Protein AF-A0A2K8X6W6-F1 (afdb_monomer_lite)

Structure (mmCIF, N/CA/C/O backbone):
data_AF-A0A2K8X6W6-F1
#
_entry.id   AF-A0A2K8X6W6-F1
#
loop_
_atom_site.group_PDB
_atom_site.id
_atom_site.type_symbol
_atom_site.label_atom_id
_atom_site.label_alt_id
_atom_site.label_comp_id
_atom_site.label_asym_id
_atom_site.label_entity_id
_atom_site.label_seq_id
_atom_site.pdbx_PDB_ins_code
_atom_site.Cartn_x
_atom_site.Cartn_y
_atom_site.Cartn_z
_atom_site.occupancy
_atom_site.B_iso_or_equiv
_atom_site.auth_seq_id
_atom_site.auth_comp_id
_atom_site.auth_asym_id
_atom_site.auth_atom_id
_atom_site.pdbx_PDB_model_num
ATOM 1 N N . MET A 1 1 ? 1.450 3.481 0.008 1.00 83.19 1 MET A N 1
ATOM 2 C CA . MET A 1 1 ? 2.706 3.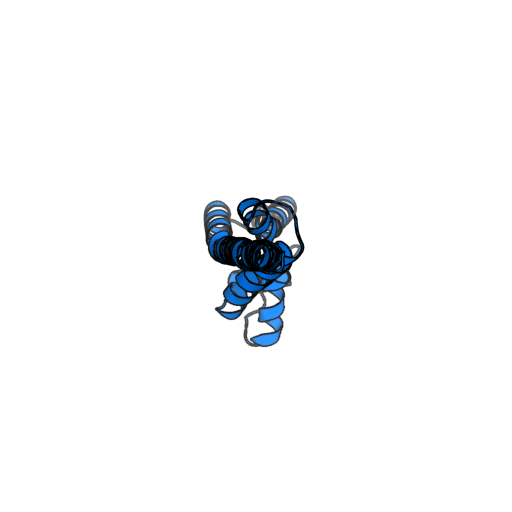712 -0.748 1.00 83.19 1 MET A CA 1
ATOM 3 C C . MET A 1 1 ? 3.966 3.439 0.069 1.00 83.19 1 MET A C 1
ATOM 5 O O . MET A 1 1 ? 4.694 2.535 -0.311 1.00 83.19 1 MET A O 1
ATOM 9 N N . LEU A 1 2 ? 4.196 4.097 1.217 1.00 88.06 2 LEU A N 1
ATOM 10 C CA . LEU A 1 2 ? 5.372 3.805 2.068 1.00 88.06 2 LEU A CA 1
ATOM 11 C C . LEU A 1 2 ? 5.511 2.323 2.450 1.00 88.06 2 LEU A C 1
ATOM 13 O O . LEU A 1 2 ? 6.615 1.800 2.462 1.00 88.06 2 LEU A O 1
ATOM 17 N N . SER A 1 3 ? 4.392 1.629 2.673 1.00 89.06 3 SER A N 1
ATOM 18 C CA . SER A 1 3 ? 4.358 0.189 2.953 1.00 89.06 3 SER A CA 1
ATOM 19 C C . SER A 1 3 ? 5.031 -0.693 1.891 1.00 89.06 3 SER A C 1
ATOM 21 O O . SER A 1 3 ? 5.438 -1.798 2.218 1.00 89.06 3 SER A O 1
ATOM 23 N N . ILE A 1 4 ? 5.127 -0.219 0.645 1.00 89.81 4 ILE A N 1
ATOM 24 C CA . ILE A 1 4 ? 5.739 -0.930 -0.489 1.00 89.81 4 ILE A CA 1
ATOM 25 C C . ILE A 1 4 ? 7.156 -0.425 -0.773 1.00 89.81 4 ILE A C 1
ATOM 27 O O . ILE A 1 4 ? 8.025 -1.196 -1.153 1.00 89.81 4 ILE A O 1
ATOM 31 N N . ILE A 1 5 ? 7.407 0.866 -0.549 1.00 90.25 5 ILE A N 1
ATOM 32 C CA . ILE A 1 5 ? 8.716 1.478 -0.798 1.00 90.25 5 ILE A CA 1
ATOM 33 C C . ILE A 1 5 ? 9.721 1.121 0.307 1.00 90.25 5 ILE A C 1
ATOM 35 O O . ILE A 1 5 ? 10.877 0.833 0.022 1.00 90.25 5 ILE A O 1
ATOM 39 N N . LEU A 1 6 ? 9.296 1.122 1.575 1.00 89.31 6 LEU A N 1
ATOM 40 C CA . LEU A 1 6 ? 10.195 0.906 2.712 1.00 89.31 6 LEU A CA 1
ATOM 41 C C . LEU A 1 6 ? 10.916 -0.461 2.671 1.00 89.31 6 LEU A C 1
ATOM 43 O O . LEU A 1 6 ? 12.123 -0.481 2.907 1.00 89.31 6 LEU A O 1
ATOM 47 N N . PRO A 1 7 ? 10.249 -1.584 2.329 1.00 89.12 7 PRO A N 1
ATOM 48 C CA . PRO A 1 7 ? 10.908 -2.881 2.177 1.00 89.12 7 PRO A CA 1
ATOM 49 C C . PRO A 1 7 ? 12.061 -2.902 1.174 1.00 89.12 7 PRO A C 1
ATOM 51 O O . PRO A 1 7 ? 12.984 -3.684 1.373 1.00 89.12 7 PRO A O 1
ATOM 54 N N . VAL A 1 8 ? 12.053 -2.041 0.149 1.00 89.19 8 VAL A N 1
ATOM 55 C CA . VAL A 1 8 ? 13.137 -1.974 -0.846 1.00 89.19 8 VAL A CA 1
ATOM 56 C C . VAL A 1 8 ? 14.472 -1.641 -0.186 1.00 89.19 8 VAL A C 1
ATOM 58 O O . VAL A 1 8 ? 15.490 -2.255 -0.490 1.00 89.19 8 VAL A O 1
ATOM 61 N N . PHE A 1 9 ? 14.454 -0.730 0.786 1.00 87.81 9 PHE A N 1
ATOM 62 C CA . PHE A 1 9 ? 15.645 -0.332 1.536 1.00 87.81 9 PHE A CA 1
ATOM 63 C C . PHE A 1 9 ? 16.057 -1.345 2.609 1.00 87.81 9 PHE A C 1
ATOM 65 O O . PHE A 1 9 ? 17.200 -1.326 3.052 1.00 87.81 9 PHE A O 1
ATOM 72 N N . ILE A 1 10 ? 15.131 -2.204 3.047 1.00 88.25 10 ILE A N 1
ATOM 73 C CA . ILE A 1 10 ? 15.395 -3.234 4.063 1.00 88.25 10 ILE A CA 1
ATOM 74 C C . ILE A 1 10 ? 16.003 -4.478 3.417 1.00 88.25 10 ILE A C 1
ATOM 76 O O . ILE A 1 10 ? 16.928 -5.060 3.975 1.00 88.25 10 ILE A O 1
ATOM 80 N N . LEU A 1 11 ? 15.465 -4.892 2.268 1.00 85.81 11 LEU A N 1
ATOM 81 C CA . LEU A 1 11 ? 15.905 -6.095 1.567 1.00 85.81 11 LEU A CA 1
ATOM 82 C C . LEU A 1 11 ? 17.231 -5.859 0.837 1.00 85.81 11 LEU A C 1
ATOM 84 O O . LEU A 1 11 ? 18.106 -6.711 0.901 1.00 85.81 11 LEU A O 1
ATOM 88 N N . GLY A 1 12 ? 17.433 -4.679 0.238 1.00 73.56 12 GLY A N 1
ATOM 89 C CA . GLY A 1 12 ? 18.727 -4.234 -0.305 1.00 73.56 12 GLY A CA 1
ATOM 90 C C . GLY A 1 12 ? 19.270 -5.034 -1.501 1.00 73.56 12 GLY A C 1
ATOM 91 O O . GLY A 1 12 ? 20.164 -4.552 -2.190 1.00 73.56 12 GLY A O 1
ATOM 92 N N . ASP A 1 13 ? 18.717 -6.212 -1.775 1.00 81.00 13 ASP A N 1
ATOM 93 C CA . ASP A 1 13 ? 19.091 -7.159 -2.827 1.00 81.00 13 ASP A CA 1
ATOM 94 C C . ASP A 1 13 ? 18.090 -7.189 -3.996 1.00 81.00 13 ASP A C 1
ATOM 96 O O . ASP A 1 13 ? 18.266 -7.936 -4.962 1.00 81.00 13 ASP A O 1
ATOM 100 N N . LEU A 1 14 ? 17.045 -6.358 -3.940 1.00 83.75 14 LEU A N 1
ATOM 101 C CA . LEU A 1 14 ? 16.068 -6.245 -5.015 1.00 83.75 14 LEU A CA 1
ATOM 102 C C . LEU A 1 14 ? 16.706 -5.629 -6.259 1.00 83.75 14 LEU A C 1
ATOM 104 O O . LEU A 1 14 ? 17.318 -4.560 -6.207 1.00 83.75 14 LEU A O 1
ATOM 108 N N . LYS A 1 15 ? 16.492 -6.281 -7.404 1.00 84.75 15 LYS A N 1
ATOM 109 C CA . LYS A 1 15 ? 16.870 -5.746 -8.710 1.00 84.75 15 LYS A CA 1
ATOM 110 C C . LYS A 1 15 ? 16.136 -4.414 -8.944 1.00 84.75 15 LYS A C 1
ATOM 112 O O . LYS A 1 15 ? 14.904 -4.420 -8.942 1.00 84.75 15 LYS A O 1
ATOM 117 N N . PRO A 1 16 ? 16.851 -3.301 -9.192 1.00 83.31 16 PRO A N 1
ATOM 118 C CA . PRO A 1 16 ? 16.220 -2.055 -9.600 1.00 83.31 16 PRO A CA 1
ATOM 119 C C . PRO A 1 16 ? 15.489 -2.250 -10.927 1.00 83.31 16 PRO A C 1
ATOM 121 O O . PRO A 1 16 ? 16.047 -2.813 -11.875 1.00 83.31 16 PRO A O 1
ATOM 124 N N . TYR A 1 17 ? 14.242 -1.797 -10.984 1.00 83.25 17 TYR A N 1
ATOM 125 C CA . TYR A 1 17 ? 13.460 -1.798 -12.211 1.00 83.25 17 TYR A CA 1
ATOM 126 C C . TYR A 1 17 ? 13.460 -0.422 -12.853 1.00 83.25 17 TYR A C 1
ATOM 128 O O . TYR A 1 17 ? 13.155 0.581 -12.209 1.00 83.25 17 TYR A O 1
ATOM 136 N N . GLU A 1 18 ? 13.758 -0.405 -14.147 1.00 81.31 18 GLU A N 1
ATOM 137 C CA . GLU A 1 18 ? 13.592 0.776 -14.978 1.00 81.31 18 GLU A CA 1
ATOM 138 C C . GLU A 1 18 ? 12.099 1.022 -15.205 1.00 81.31 18 GLU A C 1
ATOM 140 O O . GLU A 1 18 ? 11.342 0.118 -15.570 1.00 81.31 18 GLU A O 1
ATOM 145 N N . SER A 1 19 ? 11.667 2.256 -14.976 1.00 84.62 19 SER A N 1
ATOM 146 C CA . SER A 1 19 ? 10.315 2.707 -15.293 1.00 84.62 19 SER A CA 1
ATOM 147 C C . SER A 1 19 ? 10.353 4.175 -15.707 1.00 84.62 19 SER A C 1
ATOM 149 O O . SER A 1 19 ? 11.177 4.910 -15.156 1.00 84.62 19 SER A O 1
ATOM 151 N N . PRO A 1 20 ? 9.442 4.642 -16.570 1.00 83.81 20 PRO A N 1
ATOM 152 C CA . PRO A 1 20 ? 9.512 5.997 -17.102 1.00 83.81 20 PRO A CA 1
ATOM 153 C C . PRO A 1 20 ? 9.398 7.101 -16.042 1.00 83.81 20 PRO A C 1
ATOM 155 O O . PRO A 1 20 ? 10.043 8.138 -16.178 1.00 83.81 20 PRO A O 1
ATOM 158 N N . LEU A 1 21 ? 8.586 6.894 -14.994 1.00 88.62 21 LEU A N 1
ATOM 159 C CA . LEU A 1 21 ? 8.302 7.927 -13.989 1.00 88.62 21 LEU A CA 1
ATOM 160 C C . LEU A 1 21 ? 8.638 7.498 -12.561 1.00 88.62 21 LEU A C 1
ATOM 162 O O . LEU A 1 21 ? 9.222 8.294 -11.820 1.00 88.62 21 LEU A O 1
ATOM 166 N N . PHE A 1 22 ? 8.295 6.272 -12.148 1.00 91.69 22 PHE A N 1
ATOM 167 C CA . PHE A 1 22 ? 8.400 5.873 -10.743 1.00 91.69 22 PHE A CA 1
ATOM 168 C C . PHE A 1 22 ? 9.235 4.595 -10.493 1.00 91.69 22 PHE A C 1
ATOM 170 O O . PHE A 1 22 ? 8.707 3.620 -9.942 1.00 91.69 22 PHE A O 1
ATOM 177 N N . PRO A 1 23 ? 10.566 4.595 -10.760 1.00 88.88 23 PRO A N 1
ATOM 178 C CA . PRO A 1 23 ? 11.398 3.378 -10.696 1.00 88.88 23 PRO A CA 1
ATOM 179 C C . PRO A 1 23 ? 11.374 2.690 -9.333 1.00 88.88 23 PRO A C 1
ATOM 181 O O . PRO A 1 23 ? 11.335 1.464 -9.214 1.00 88.88 23 PRO A O 1
ATOM 184 N N . LEU A 1 24 ? 11.335 3.495 -8.270 1.00 89.88 24 LEU A N 1
ATOM 185 C CA . LEU A 1 24 ? 11.284 3.008 -6.895 1.00 89.88 24 LEU A CA 1
ATOM 186 C C . LEU A 1 24 ? 9.945 2.333 -6.564 1.00 89.88 24 LEU A C 1
ATOM 188 O O . LEU A 1 24 ? 9.915 1.350 -5.825 1.00 89.88 24 LEU A O 1
ATOM 192 N N . ILE A 1 25 ? 8.839 2.847 -7.112 1.00 89.25 25 ILE A N 1
ATOM 193 C CA . ILE A 1 25 ? 7.509 2.255 -6.926 1.00 89.25 25 ILE A CA 1
ATOM 194 C C . ILE A 1 25 ? 7.450 0.920 -7.660 1.00 89.25 25 ILE A C 1
ATOM 196 O O . ILE A 1 25 ? 7.042 -0.072 -7.057 1.00 89.25 25 ILE A O 1
ATOM 200 N N . ARG A 1 26 ? 7.927 0.877 -8.909 1.00 88.38 26 ARG A N 1
ATOM 201 C CA . ARG A 1 26 ? 8.001 -0.355 -9.697 1.00 88.38 26 ARG A CA 1
ATOM 202 C C . ARG A 1 26 ? 8.858 -1.414 -9.014 1.00 88.38 26 ARG A C 1
ATOM 204 O O . ARG A 1 26 ? 8.399 -2.531 -8.813 1.00 88.38 26 ARG A O 1
ATOM 211 N N . THR A 1 27 ? 10.043 -1.034 -8.540 1.00 90.25 27 THR A N 1
ATOM 212 C CA . THR A 1 27 ? 10.931 -1.929 -7.782 1.00 90.25 27 THR A CA 1
ATOM 213 C C . THR A 1 27 ? 10.246 -2.482 -6.527 1.00 90.25 27 THR A C 1
ATOM 215 O O . THR A 1 27 ? 10.354 -3.670 -6.239 1.00 90.25 27 THR A O 1
ATOM 218 N N . GLY A 1 28 ? 9.496 -1.654 -5.794 1.00 88.88 28 GLY A N 1
ATOM 219 C CA . GLY A 1 28 ? 8.756 -2.109 -4.614 1.00 88.88 28 GLY A CA 1
ATOM 220 C C . GLY A 1 28 ? 7.570 -3.023 -4.936 1.00 88.88 28 GLY A C 1
ATOM 221 O O . GLY A 1 28 ? 7.303 -3.955 -4.182 1.00 88.88 28 GLY A O 1
ATOM 222 N N . ILE A 1 29 ? 6.858 -2.773 -6.038 1.00 88.50 29 ILE A N 1
ATOM 223 C CA . ILE A 1 29 ? 5.723 -3.594 -6.486 1.00 88.50 29 ILE A CA 1
ATOM 224 C C . ILE A 1 29 ? 6.206 -4.946 -7.022 1.00 88.50 29 ILE A C 1
ATOM 226 O O . ILE A 1 29 ? 5.640 -5.982 -6.683 1.00 88.50 29 ILE A O 1
ATOM 230 N N . GLU A 1 30 ? 7.255 -4.961 -7.836 1.00 87.56 30 GLU A N 1
ATOM 231 C CA . GLU A 1 30 ? 7.808 -6.207 -8.372 1.00 87.56 30 GLU A CA 1
ATOM 232 C C . GLU A 1 30 ? 8.569 -6.998 -7.293 1.00 87.56 30 GLU A C 1
ATOM 234 O O . GLU A 1 30 ? 8.573 -8.227 -7.300 1.00 87.56 30 GLU A O 1
ATOM 239 N N . GLY A 1 31 ? 9.143 -6.301 -6.308 1.00 89.06 31 GLY A N 1
ATOM 240 C CA . GLY A 1 31 ? 9.810 -6.871 -5.137 1.00 89.06 31 GLY A CA 1
ATOM 241 C C . GLY A 1 31 ? 8.904 -7.088 -3.922 1.00 89.06 31 GLY A C 1
ATOM 242 O O . GLY A 1 31 ? 9.390 -7.040 -2.786 1.00 89.06 31 GLY A O 1
ATOM 243 N N . ILE A 1 32 ? 7.595 -7.294 -4.119 1.00 90.19 32 ILE A N 1
ATOM 244 C CA . ILE A 1 32 ? 6.670 -7.528 -3.003 1.00 90.19 32 ILE A CA 1
ATOM 245 C C . ILE A 1 32 ? 7.130 -8.724 -2.172 1.00 90.19 32 ILE A C 1
ATOM 247 O O . ILE A 1 32 ? 7.312 -9.843 -2.644 1.00 90.19 32 ILE A O 1
ATOM 251 N N . SER A 1 33 ? 7.255 -8.462 -0.879 1.00 91.94 33 SER A N 1
ATOM 252 C CA . SER A 1 33 ? 7.744 -9.399 0.123 1.00 91.94 33 SER A CA 1
ATOM 253 C C . SER A 1 33 ? 6.791 -9.479 1.310 1.00 91.94 33 SER A C 1
ATOM 255 O O . SER A 1 33 ? 5.859 -8.678 1.453 1.00 91.94 33 SER A O 1
ATOM 257 N N . LEU A 1 34 ? 7.060 -10.404 2.233 1.00 92.38 34 LEU A N 1
ATOM 258 C CA . LEU A 1 34 ? 6.301 -10.503 3.479 1.00 92.38 34 LEU A CA 1
ATOM 259 C C . LEU A 1 34 ? 6.344 -9.199 4.299 1.00 92.38 34 LEU A C 1
ATOM 261 O O . LEU A 1 34 ? 5.349 -8.842 4.934 1.00 92.38 34 LEU A O 1
ATOM 265 N N . TYR A 1 35 ? 7.449 -8.446 4.241 1.00 92.56 35 TYR A N 1
ATOM 266 C CA . TYR A 1 35 ? 7.548 -7.118 4.855 1.00 92.56 35 TYR A CA 1
ATOM 267 C C . TYR A 1 35 ? 6.545 -6.135 4.250 1.00 92.56 35 TYR A C 1
ATOM 269 O O . TYR A 1 35 ? 5.870 -5.420 4.987 1.00 92.56 35 TYR A O 1
ATOM 277 N N . SER A 1 36 ? 6.386 -6.151 2.925 1.00 93.12 36 SER A N 1
ATOM 278 C CA . SER A 1 36 ? 5.438 -5.287 2.209 1.00 93.12 36 SER A CA 1
ATOM 279 C C . SER A 1 36 ? 3.999 -5.549 2.652 1.00 93.12 36 SER A C 1
ATOM 281 O O . SER A 1 36 ? 3.256 -4.625 2.995 1.00 93.12 36 SER A O 1
ATOM 283 N N . ILE A 1 37 ? 3.626 -6.829 2.725 1.00 95.06 37 ILE A N 1
ATOM 284 C CA . ILE A 1 37 ? 2.308 -7.277 3.194 1.00 95.06 37 ILE A CA 1
ATOM 285 C C . ILE A 1 37 ? 2.094 -6.867 4.659 1.00 95.06 37 ILE A C 1
ATOM 287 O O . ILE A 1 37 ? 1.051 -6.305 5.004 1.00 95.06 37 ILE A O 1
ATOM 291 N N . SER A 1 38 ? 3.098 -7.085 5.512 1.00 95.62 38 SER A N 1
ATOM 292 C CA . SER A 1 38 ? 3.034 -6.746 6.939 1.00 95.62 38 SER A CA 1
ATOM 293 C C . SER A 1 38 ? 2.894 -5.240 7.159 1.00 95.62 38 SER A C 1
ATOM 295 O O . SER A 1 38 ? 2.085 -4.801 7.977 1.00 95.62 38 SER A O 1
ATOM 297 N N . PHE A 1 39 ? 3.619 -4.423 6.394 1.00 95.69 39 PHE A N 1
ATOM 298 C CA . PHE A 1 39 ? 3.504 -2.970 6.468 1.00 95.69 39 PHE A CA 1
ATOM 299 C C . PHE A 1 39 ? 2.213 -2.432 5.859 1.00 95.69 39 PHE A C 1
ATOM 301 O O . PHE A 1 39 ? 1.750 -1.385 6.308 1.00 95.69 39 PHE A O 1
ATOM 308 N N . LEU A 1 40 ? 1.618 -3.095 4.863 1.00 95.62 40 LEU A N 1
ATOM 309 C CA . LEU A 1 40 ? 0.290 -2.736 4.347 1.00 95.62 40 LEU A CA 1
ATOM 310 C C . LEU A 1 40 ? -0.799 -2.991 5.392 1.00 95.62 40 LEU A C 1
ATOM 3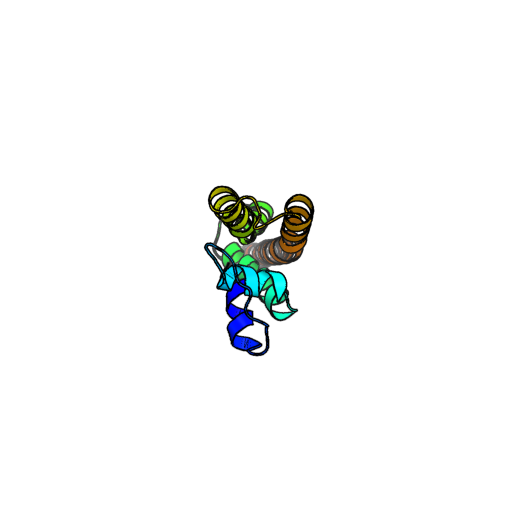12 O O . LEU A 1 40 ? -1.675 -2.144 5.604 1.00 95.62 40 LEU A O 1
ATOM 316 N N . PHE A 1 41 ? -0.715 -4.139 6.064 1.00 97.56 41 PHE A N 1
ATOM 317 C CA . PHE A 1 41 ? -1.572 -4.463 7.196 1.00 97.56 41 PHE A CA 1
ATOM 318 C C . PHE A 1 41 ? -1.403 -3.427 8.314 1.00 97.56 41 PHE A C 1
ATOM 320 O O . PHE A 1 41 ? -2.380 -2.801 8.732 1.00 97.56 41 PHE A O 1
ATOM 327 N N . LEU A 1 42 ? -0.165 -3.198 8.766 1.00 96.88 42 LEU A N 1
ATOM 328 C CA . LEU A 1 42 ? 0.119 -2.340 9.915 1.00 96.88 42 LEU A CA 1
ATOM 329 C C . LEU A 1 42 ? -0.225 -0.873 9.638 1.00 96.88 42 LEU A C 1
ATOM 331 O O . LEU A 1 42 ? -0.811 -0.212 10.494 1.00 96.88 42 LEU A O 1
ATOM 335 N N . SER A 1 43 ? 0.075 -0.365 8.441 1.00 95.94 43 SER A N 1
ATOM 336 C CA . SER A 1 43 ? -0.259 1.014 8.078 1.00 95.94 43 SER A CA 1
ATOM 337 C C . SER A 1 43 ? -1.770 1.237 8.092 1.00 95.94 43 SER A C 1
ATOM 339 O O . SER A 1 43 ? -2.247 2.179 8.722 1.00 95.94 43 SER A O 1
ATOM 341 N N . SER A 1 44 ? -2.541 0.332 7.488 1.00 96.19 44 SER A N 1
ATOM 342 C CA . SER A 1 44 ? -4.003 0.433 7.442 1.00 96.19 44 SER A CA 1
ATOM 343 C C . SER A 1 44 ? -4.632 0.238 8.822 1.00 96.19 44 SER A C 1
ATOM 345 O O . SER A 1 44 ? -5.603 0.918 9.162 1.00 96.19 44 SER A O 1
ATOM 347 N N . PHE A 1 45 ? -4.047 -0.631 9.650 1.00 96.88 45 PHE A N 1
ATOM 348 C CA . PHE A 1 45 ? -4.419 -0.805 11.052 1.00 96.88 45 PHE A CA 1
ATOM 349 C C . PHE A 1 45 ? -4.247 0.497 11.848 1.00 96.88 45 PHE 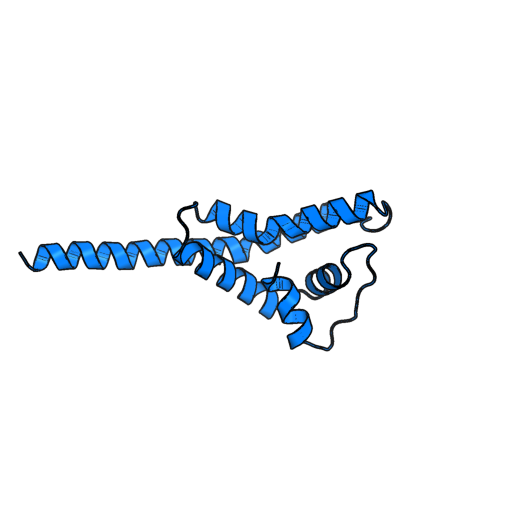A C 1
ATOM 351 O O . PHE A 1 45 ? -5.213 0.979 12.453 1.00 96.88 45 PHE A O 1
ATOM 358 N N . ILE A 1 46 ? -3.054 1.103 11.799 1.00 95.75 46 ILE A N 1
ATOM 359 C CA . ILE A 1 46 ? -2.727 2.351 12.505 1.00 95.75 46 ILE A CA 1
ATOM 360 C C . ILE A 1 46 ? -3.600 3.497 11.988 1.00 95.75 46 ILE A C 1
ATOM 362 O O . ILE A 1 46 ? -4.246 4.187 12.774 1.00 95.75 46 ILE A O 1
ATOM 366 N N . VAL A 1 47 ? -3.705 3.677 10.670 1.00 95.62 47 VAL A N 1
ATOM 367 C CA . VAL A 1 47 ? -4.554 4.727 10.087 1.00 95.62 47 VAL A CA 1
ATOM 368 C C . VAL A 1 47 ? -6.003 4.546 10.532 1.00 95.62 47 VAL A C 1
ATOM 370 O O . VAL A 1 47 ? -6.664 5.516 10.916 1.00 95.62 47 VAL A O 1
ATOM 373 N N . LYS A 1 48 ? -6.521 3.313 10.558 1.00 95.69 48 LYS A N 1
ATOM 374 C CA . LYS A 1 48 ? -7.882 3.060 11.036 1.00 95.69 48 LYS A CA 1
ATOM 375 C C . LYS A 1 48 ? -8.044 3.296 12.545 1.00 95.69 48 LYS A C 1
ATOM 377 O O . LYS A 1 48 ? -9.141 3.679 12.975 1.00 95.69 48 LYS A O 1
ATOM 382 N N . LEU A 1 49 ? -6.976 3.182 13.342 1.00 93.88 49 LEU A N 1
ATOM 383 C CA . LEU A 1 49 ? -7.000 3.504 14.776 1.00 93.88 49 LEU A CA 1
ATOM 384 C C . LEU A 1 49 ? -7.237 4.996 15.041 1.00 93.88 49 LEU A C 1
ATOM 386 O O . LEU A 1 49 ? -7.858 5.335 16.045 1.00 93.88 49 LEU A O 1
ATOM 390 N N . PHE A 1 50 ? -6.881 5.886 14.121 1.00 93.81 50 PHE A N 1
ATOM 391 C CA . PHE A 1 50 ? -7.063 7.333 14.316 1.00 93.81 50 PHE A CA 1
ATOM 392 C C . PHE A 1 50 ? -8.102 7.958 13.382 1.00 93.81 50 PHE A C 1
ATOM 394 O O . PHE A 1 50 ? -8.457 9.122 13.533 1.00 93.81 50 PHE A O 1
ATOM 401 N N . SER A 1 51 ? -8.660 7.179 12.453 1.00 93.12 51 SER A N 1
ATOM 402 C CA . SER A 1 51 ? -9.579 7.693 11.439 1.00 93.12 51 SER A CA 1
ATOM 403 C C . SER A 1 51 ? -11.030 7.217 11.607 1.00 93.12 51 SER A C 1
ATOM 405 O O . SER A 1 51 ? -11.345 6.124 12.104 1.00 93.12 51 SER A O 1
ATOM 407 N N . LYS A 1 52 ? -11.945 8.089 11.173 1.00 92.31 52 LYS A N 1
ATOM 408 C CA . LYS A 1 52 ? -13.400 7.874 11.147 1.00 92.31 52 LYS A CA 1
ATOM 409 C C . LYS A 1 52 ? -13.913 7.030 9.958 1.00 92.31 52 LYS A C 1
ATOM 411 O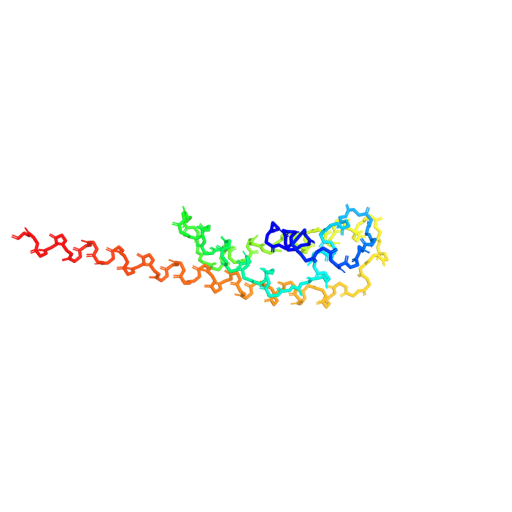 O . LYS A 1 52 ? -14.839 6.256 10.198 1.00 92.31 52 LYS A O 1
ATOM 416 N N . PRO A 1 53 ? -13.357 7.105 8.724 1.00 94.31 53 PRO A N 1
ATOM 417 C CA . PRO A 1 53 ? -13.874 6.374 7.558 1.00 94.31 53 PRO A CA 1
ATOM 418 C C . PRO A 1 53 ? -13.998 4.864 7.781 1.00 94.31 53 PRO A C 1
ATOM 420 O O . PRO A 1 53 ? -13.281 4.299 8.602 1.00 94.31 53 PRO A O 1
ATOM 423 N N . SER A 1 54 ? -14.893 4.190 7.055 1.00 94.88 54 SER A N 1
ATOM 424 C CA . SER A 1 54 ? -15.067 2.735 7.171 1.00 94.88 54 SER A CA 1
ATOM 425 C C . SER A 1 54 ? -13.781 1.975 6.829 1.00 94.88 54 SER A C 1
ATOM 427 O O . SER A 1 54 ? -12.970 2.433 6.024 1.00 94.88 54 SER A O 1
ATOM 429 N N . PHE A 1 55 ? -13.595 0.797 7.429 1.00 94.38 55 PHE A N 1
ATOM 430 C CA . PHE A 1 55 ? -12.393 -0.013 7.212 1.00 94.38 55 PHE A CA 1
ATOM 431 C C . PHE A 1 55 ? -12.142 -0.347 5.731 1.00 94.38 55 PHE A C 1
ATOM 433 O O . PHE A 1 55 ? -11.004 -0.259 5.283 1.00 94.38 55 PHE A O 1
ATOM 440 N N . TRP A 1 56 ? -13.197 -0.620 4.951 1.00 94.81 56 TRP A N 1
ATOM 441 C CA . TRP A 1 56 ? -13.100 -0.834 3.502 1.00 94.81 56 TRP A CA 1
ATOM 442 C C . TRP A 1 56 ? -12.513 0.372 2.764 1.00 94.81 56 TRP A C 1
ATOM 444 O O . TRP A 1 56 ? -11.649 0.204 1.911 1.00 94.81 56 TRP A O 1
ATOM 454 N N . LYS A 1 57 ? -12.943 1.595 3.116 1.00 95.00 57 LYS A N 1
ATOM 455 C CA . LYS A 1 57 ? -12.422 2.824 2.500 1.00 95.00 57 LYS A CA 1
ATOM 456 C C . LYS A 1 57 ? -10.938 2.998 2.801 1.00 95.00 57 LYS A C 1
ATOM 458 O O . LYS A 1 57 ? -10.186 3.311 1.891 1.00 95.00 57 LYS A O 1
ATOM 463 N N . ILE A 1 58 ? -10.516 2.750 4.045 1.00 94.94 58 ILE A N 1
ATOM 464 C CA . ILE A 1 58 ? -9.094 2.805 4.413 1.00 94.94 58 ILE A CA 1
ATOM 465 C C . ILE A 1 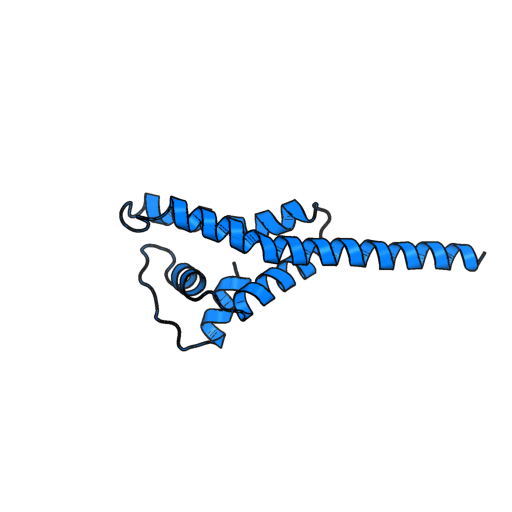58 ? -8.290 1.782 3.606 1.00 94.94 58 ILE A C 1
ATOM 467 O O . ILE A 1 58 ? -7.295 2.156 2.999 1.00 94.94 58 ILE A O 1
ATOM 471 N N . GLY A 1 59 ? -8.754 0.531 3.529 1.00 92.56 59 GLY A N 1
ATOM 472 C CA . GLY A 1 59 ? -8.087 -0.510 2.746 1.00 92.56 59 GLY A CA 1
ATOM 473 C C . GLY A 1 59 ? -7.928 -0.146 1.266 1.00 92.56 59 GLY A C 1
ATOM 474 O O . GLY A 1 59 ? -6.828 -0.247 0.732 1.00 92.56 59 GLY A O 1
ATOM 475 N N . LEU A 1 60 ? -8.993 0.352 0.628 1.00 93.75 60 LEU A N 1
ATOM 476 C CA . LEU A 1 60 ? -8.955 0.798 -0.771 1.00 93.75 60 LEU A CA 1
ATOM 477 C C . LEU A 1 60 ? -8.012 1.994 -0.973 1.00 93.75 60 LEU A C 1
ATOM 479 O O . LEU A 1 60 ? -7.209 2.007 -1.903 1.00 93.75 60 LEU A O 1
ATOM 483 N N . MET A 1 61 ? -8.061 2.989 -0.083 1.00 94.06 61 MET A N 1
ATOM 484 C CA . MET A 1 61 ? -7.188 4.166 -0.164 1.00 94.06 61 MET A CA 1
ATOM 485 C C . MET A 1 61 ? -5.705 3.817 0.022 1.00 94.06 61 MET A C 1
ATOM 487 O O . MET A 1 61 ? -4.853 4.473 -0.575 1.00 94.06 61 MET A O 1
ATOM 491 N N . SER A 1 62 ? -5.381 2.778 0.801 1.00 91.12 62 SER A N 1
ATOM 492 C CA . SER A 1 62 ? -3.996 2.344 1.041 1.00 91.12 62 SER A CA 1
ATOM 493 C C . SER A 1 62 ? -3.269 1.874 -0.225 1.00 91.12 62 SER A C 1
ATOM 495 O O . SER A 1 62 ? -2.036 1.970 -0.288 1.00 91.12 62 SER A O 1
ATOM 497 N N . VAL A 1 63 ? -4.016 1.405 -1.230 1.00 93.38 63 VAL A N 1
ATOM 498 C CA . VAL A 1 63 ? -3.480 0.873 -2.495 1.00 93.38 63 VAL A CA 1
ATOM 499 C C . VAL A 1 63 ? -3.832 1.714 -3.722 1.00 93.38 63 VAL A C 1
ATOM 501 O O . VAL A 1 63 ? -3.225 1.518 -4.766 1.00 93.38 63 VAL A O 1
ATOM 504 N N . ALA A 1 64 ? -4.758 2.675 -3.613 1.00 92.69 64 ALA A N 1
ATOM 505 C CA . ALA A 1 64 ? -5.254 3.469 -4.745 1.00 92.69 64 ALA A CA 1
ATOM 506 C C . ALA A 1 64 ? -4.152 4.191 -5.542 1.00 92.69 64 ALA A C 1
ATOM 508 O O . ALA A 1 64 ? -4.309 4.440 -6.733 1.00 92.69 64 ALA A O 1
ATOM 509 N N . LEU A 1 65 ? -3.021 4.500 -4.903 1.00 91.75 65 LEU A N 1
ATOM 510 C CA . LEU A 1 65 ? -1.879 5.123 -5.570 1.00 91.75 65 LEU A CA 1
ATOM 511 C C . LEU A 1 65 ? -1.177 4.203 -6.583 1.00 91.75 65 LEU A C 1
ATOM 513 O O . LEU A 1 65 ? -0.518 4.728 -7.470 1.00 91.75 65 LEU A O 1
ATOM 517 N N . PHE A 1 66 ? -1.310 2.874 -6.494 1.00 91.88 66 PHE A N 1
ATOM 518 C CA . PHE A 1 66 ? -0.671 1.953 -7.447 1.00 91.88 66 PHE A CA 1
ATOM 519 C C . PHE A 1 66 ? -1.291 2.038 -8.846 1.00 91.88 66 PHE A C 1
ATOM 521 O O . PHE A 1 66 ? -0.559 2.370 -9.774 1.00 91.88 66 PHE A O 1
ATOM 528 N N . PRO A 1 67 ? -2.616 1.847 -9.033 1.00 92.75 67 PRO A N 1
ATOM 529 C CA . PRO A 1 67 ? -3.211 2.003 -10.355 1.00 92.75 67 PRO A CA 1
ATOM 530 C C . PRO A 1 67 ? -3.062 3.434 -10.883 1.00 92.75 67 PRO A C 1
ATOM 532 O O . PRO A 1 67 ? -2.880 3.610 -12.080 1.00 92.75 67 PRO A O 1
ATOM 535 N N . LEU A 1 68 ? -3.077 4.456 -10.013 1.00 93.19 68 LEU A N 1
ATOM 536 C CA . LEU A 1 68 ? -2.823 5.839 -10.433 1.00 93.19 68 LEU A CA 1
ATOM 537 C C . LEU A 1 68 ? -1.400 6.022 -10.981 1.00 93.19 68 LEU A C 1
ATOM 539 O O . LEU A 1 68 ? -1.241 6.664 -12.014 1.00 93.19 68 LEU A O 1
ATOM 543 N N . ALA A 1 69 ? -0.385 5.440 -10.333 1.00 91.94 69 ALA A N 1
ATOM 544 C CA . ALA A 1 69 ? 0.989 5.469 -10.833 1.00 91.94 69 ALA A CA 1
ATOM 545 C C . ALA A 1 69 ? 1.105 4.757 -12.190 1.00 91.94 69 ALA A C 1
ATOM 547 O O . ALA A 1 69 ? 1.653 5.336 -13.124 1.00 91.94 69 ALA A O 1
ATOM 548 N N . THR A 1 70 ? 0.500 3.571 -12.332 1.00 91.62 70 THR A N 1
ATOM 549 C CA . THR A 1 70 ? 0.453 2.839 -13.609 1.00 91.62 70 THR A CA 1
ATOM 550 C C . THR A 1 70 ? -0.240 3.647 -14.710 1.00 91.62 70 THR A C 1
ATOM 552 O O . THR A 1 70 ? 0.269 3.711 -15.824 1.00 91.62 70 THR A O 1
ATOM 555 N N . PHE A 1 71 ? -1.356 4.328 -14.424 1.00 93.12 71 PHE A N 1
ATOM 556 C CA . PHE A 1 71 ? -2.004 5.198 -15.412 1.00 93.12 71 PHE A CA 1
ATOM 557 C C . PHE A 1 71 ? -1.102 6.353 -15.855 1.00 93.12 71 PHE A C 1
ATOM 559 O O . PHE A 1 71 ? -1.027 6.637 -17.048 1.00 93.12 71 PHE A O 1
ATOM 566 N N . CYS A 1 72 ? -0.407 7.006 -14.922 1.00 93.12 72 CYS A N 1
ATOM 567 C CA . CYS A 1 72 ? 0.545 8.062 -15.260 1.00 93.12 72 CYS A CA 1
ATOM 568 C C . CYS A 1 72 ? 1.685 7.538 -16.147 1.00 93.12 72 CYS A C 1
ATOM 570 O O . CYS A 1 72 ? 2.046 8.199 -17.119 1.00 93.12 72 CYS A O 1
ATOM 572 N N . GLU A 1 73 ? 2.221 6.350 -15.849 1.00 91.88 73 GLU A N 1
ATOM 573 C CA . GLU A 1 73 ? 3.263 5.723 -16.671 1.00 91.88 73 GLU A CA 1
ATOM 574 C C . GLU A 1 73 ? 2.752 5.339 -18.061 1.00 91.88 73 GLU A C 1
ATOM 576 O O . GLU A 1 73 ? 3.421 5.643 -19.041 1.00 91.88 73 GLU A O 1
ATOM 581 N N . MET A 1 74 ? 1.539 4.790 -18.178 1.00 92.56 74 MET A N 1
ATOM 582 C CA . MET A 1 74 ? 0.921 4.474 -19.474 1.00 92.56 74 MET A CA 1
ATOM 583 C C . MET A 1 74 ? 0.631 5.713 -20.332 1.00 92.56 74 MET A C 1
ATOM 585 O O . MET A 1 74 ? 0.673 5.631 -21.556 1.00 92.56 74 MET A O 1
ATOM 589 N N . ILE A 1 75 ? 0.310 6.857 -19.715 1.00 93.88 75 ILE A N 1
ATOM 590 C CA . ILE A 1 75 ? 0.112 8.123 -20.441 1.00 93.88 75 ILE A CA 1
ATOM 591 C C . ILE A 1 75 ? 1.443 8.635 -21.004 1.00 93.88 75 ILE A C 1
ATOM 593 O O . ILE A 1 75 ? 1.467 9.176 -22.108 1.00 93.88 75 ILE A O 1
ATOM 597 N N . PHE A 1 76 ? 2.535 8.486 -20.250 1.00 92.44 76 PHE A N 1
ATOM 598 C CA . PHE A 1 76 ? 3.858 8.949 -20.665 1.00 92.44 76 PHE A CA 1
ATOM 599 C C . PHE A 1 76 ? 4.517 7.998 -21.675 1.00 92.44 76 PHE A C 1
ATOM 601 O O . PHE A 1 76 ? 5.072 8.445 -22.676 1.00 92.44 76 PHE A O 1
ATOM 608 N N . ASP A 1 77 ? 4.419 6.694 -21.432 1.00 90.88 77 ASP A N 1
ATOM 609 C CA . ASP A 1 77 ? 4.896 5.627 -22.307 1.00 90.88 77 ASP A CA 1
ATOM 610 C C . ASP A 1 77 ? 3.861 4.486 -22.343 1.00 90.88 77 ASP A C 1
ATOM 612 O O . ASP A 1 77 ? 3.828 3.641 -21.441 1.00 90.88 77 ASP A O 1
ATOM 616 N N . PRO A 1 78 ? 3.028 4.406 -23.397 1.00 88.25 78 PRO A N 1
ATOM 617 C CA . PRO A 1 78 ? 2.007 3.367 -23.537 1.00 88.25 78 PRO A CA 1
ATOM 618 C C . PRO A 1 78 ? 2.550 1.932 -23.579 1.00 88.25 78 PRO A C 1
ATOM 620 O O . PRO A 1 78 ? 1.779 0.993 -23.386 1.00 88.25 78 PRO A O 1
ATOM 623 N N . THR A 1 79 ? 3.850 1.745 -23.831 1.00 88.81 79 THR A N 1
ATOM 624 C CA . THR A 1 79 ? 4.489 0.420 -23.907 1.00 88.81 79 THR A CA 1
ATOM 625 C C . THR A 1 79 ? 5.034 -0.076 -22.563 1.00 88.81 79 THR A C 1
ATOM 627 O O . THR A 1 79 ? 5.467 -1.226 -22.457 1.00 88.81 79 THR A O 1
ATOM 630 N N . SER A 1 80 ? 4.974 0.760 -21.520 1.00 85.69 80 SER A N 1
ATOM 631 C CA . SER A 1 80 ? 5.531 0.487 -20.187 1.00 85.69 80 SER A CA 1
ATOM 632 C C . SER A 1 80 ? 4.809 -0.624 -19.407 1.00 85.69 80 SER A C 1
ATOM 634 O O . SER A 1 80 ? 5.460 -1.369 -18.667 1.00 85.69 80 SER A O 1
ATOM 636 N N . HIS A 1 81 ? 3.491 -0.760 -19.604 1.00 87.62 81 HIS A N 1
ATOM 637 C CA . HIS A 1 81 ? 2.594 -1.650 -18.854 1.00 87.62 81 HIS A CA 1
ATOM 638 C C . HIS A 1 81 ? 1.719 -2.507 -19.783 1.00 87.62 81 HIS A C 1
ATOM 640 O O . HIS A 1 81 ? 0.488 -2.441 -19.785 1.00 87.62 81 HIS A O 1
ATOM 646 N N . ASN A 1 82 ? 2.360 -3.365 -20.579 1.00 89.69 82 ASN A N 1
ATOM 647 C CA . ASN A 1 82 ? 1.670 -4.243 -21.539 1.00 89.69 82 ASN A CA 1
ATOM 648 C C . ASN A 1 82 ? 0.738 -5.282 -20.878 1.00 89.69 82 ASN A C 1
ATOM 650 O O . ASN A 1 82 ? -0.102 -5.875 -21.551 1.00 89.69 82 ASN A O 1
ATOM 654 N N . LEU A 1 83 ? 0.874 -5.503 -19.566 1.00 90.69 83 LEU A N 1
ATOM 655 C CA . LEU A 1 83 ? 0.075 -6.445 -18.776 1.00 90.69 83 LEU A CA 1
ATOM 656 C C . LEU A 1 83 ? -0.829 -5.740 -17.752 1.00 90.69 83 LEU A C 1
ATOM 658 O O . LEU A 1 83 ? -1.273 -6.374 -16.791 1.00 90.69 83 LEU A O 1
ATOM 662 N N . PHE A 1 84 ? -1.154 -4.460 -17.970 1.00 90.69 84 PHE A N 1
ATOM 663 C CA . PHE A 1 84 ? -1.925 -3.646 -17.024 1.00 90.69 84 PHE A CA 1
ATOM 664 C C . PHE A 1 84 ? -3.217 -4.301 -16.479 1.00 90.69 84 PHE A C 1
ATOM 666 O O . PHE A 1 84 ? -3.497 -4.104 -15.293 1.00 90.69 84 PHE A O 1
ATOM 673 N N . PRO A 1 85 ? -4.003 -5.119 -17.230 1.00 91.94 85 PRO A N 1
ATOM 674 C CA . PRO A 1 85 ? -5.188 -5.752 -16.653 1.00 91.94 85 PRO A CA 1
ATOM 675 C C . PRO A 1 85 ? -4.825 -6.730 -15.531 1.00 91.94 85 PRO A C 1
ATOM 677 O O . PRO A 1 85 ? -5.513 -6.791 -14.513 1.00 91.94 85 PRO A O 1
ATOM 680 N N . PHE A 1 86 ? -3.723 -7.467 -15.688 1.00 92.94 86 PHE A N 1
ATOM 681 C CA . PHE A 1 86 ? -3.224 -8.389 -14.670 1.00 92.94 86 PHE A CA 1
ATOM 682 C C . PHE A 1 86 ? -2.606 -7.635 -13.493 1.00 92.94 86 PHE A C 1
ATOM 684 O O . PHE A 1 86 ? -2.876 -7.982 -12.345 1.00 92.94 86 PHE A O 1
ATOM 691 N N . GLU A 1 87 ? -1.848 -6.568 -13.750 1.00 91.25 87 GLU A N 1
ATOM 692 C CA . GLU A 1 87 ? -1.289 -5.716 -12.691 1.00 91.25 87 GLU A CA 1
ATOM 693 C C . GLU A 1 87 ? -2.384 -5.142 -11.782 1.00 91.25 87 GLU A C 1
ATOM 695 O O . GLU A 1 87 ? -2.259 -5.162 -10.557 1.00 91.25 87 GLU A O 1
ATOM 700 N N . PHE A 1 88 ? -3.512 -4.716 -12.353 1.00 93.44 88 PHE A N 1
ATOM 701 C CA . PHE A 1 88 ? -4.637 -4.195 -11.574 1.00 93.44 88 PHE A CA 1
ATOM 702 C C . PHE A 1 88 ? -5.316 -5.270 -10.723 1.00 93.44 88 PHE A C 1
ATOM 704 O O . PHE A 1 88 ? -5.735 -4.983 -9.599 1.00 93.44 88 PHE A O 1
ATOM 711 N N . ILE A 1 89 ? -5.378 -6.514 -11.208 1.00 94.69 89 ILE A N 1
ATOM 712 C CA . ILE A 1 89 ? -5.828 -7.654 -10.397 1.00 94.69 89 ILE A CA 1
ATOM 713 C C . ILE A 1 89 ? -4.872 -7.861 -9.217 1.00 94.69 89 ILE A C 1
ATOM 715 O O . ILE A 1 89 ? -5.329 -8.020 -8.083 1.00 94.69 89 ILE A O 1
ATOM 719 N N . PHE A 1 90 ? -3.557 -7.791 -9.438 1.00 91.81 90 PHE A N 1
ATOM 720 C CA . PHE A 1 90 ? -2.584 -7.877 -8.347 1.00 91.81 90 PHE A CA 1
ATOM 721 C C . PHE A 1 90 ? -2.744 -6.734 -7.338 1.00 91.81 90 PHE A C 1
ATOM 723 O O . PHE A 1 90 ? -2.751 -6.987 -6.133 1.00 91.81 90 PHE A O 1
ATOM 730 N N . TYR A 1 91 ? -2.976 -5.498 -7.782 1.00 92.62 91 TYR A N 1
ATOM 731 C CA . TYR A 1 91 ? -3.265 -4.381 -6.875 1.00 92.62 91 TYR A CA 1
ATOM 732 C C . TYR A 1 91 ? -4.546 -4.604 -6.063 1.00 92.62 91 TYR A C 1
ATOM 734 O O . TYR A 1 91 ? -4.577 -4.325 -4.859 1.00 92.62 91 TYR A O 1
ATOM 742 N N . ALA A 1 92 ? -5.586 -5.173 -6.677 1.00 93.62 92 ALA A N 1
ATOM 743 C CA . ALA A 1 92 ? -6.800 -5.558 -5.966 1.00 93.62 92 ALA A CA 1
ATOM 744 C C . ALA A 1 92 ? -6.506 -6.617 -4.887 1.00 93.62 92 ALA A C 1
ATOM 746 O O . ALA A 1 92 ? -6.947 -6.466 -3.746 1.00 93.62 92 ALA A O 1
ATOM 747 N N . ILE A 1 93 ? -5.683 -7.626 -5.188 1.00 94.50 93 ILE A N 1
ATOM 748 C CA . ILE A 1 93 ? -5.248 -8.636 -4.207 1.00 94.50 93 ILE A CA 1
ATOM 749 C C . ILE A 1 93 ? -4.468 -7.986 -3.053 1.00 94.50 93 ILE A C 1
ATOM 751 O O . ILE A 1 93 ? -4.729 -8.289 -1.889 1.00 94.50 93 ILE A O 1
ATOM 755 N N . LEU A 1 94 ? -3.580 -7.026 -3.330 1.00 92.12 94 LEU A N 1
ATOM 756 C CA . LEU A 1 94 ? -2.836 -6.290 -2.293 1.00 92.12 94 LEU A CA 1
ATOM 757 C C . LEU A 1 94 ? -3.723 -5.423 -1.394 1.00 92.12 94 LEU A C 1
ATOM 759 O O . LEU A 1 94 ? -3.312 -5.038 -0.297 1.00 92.12 94 LEU A O 1
ATOM 763 N N . THR A 1 95 ? -4.960 -5.157 -1.809 1.00 94.38 95 THR A N 1
ATOM 764 C CA . THR A 1 95 ? -5.954 -4.490 -0.961 1.00 94.38 95 THR A CA 1
ATOM 765 C C . THR A 1 95 ? -6.358 -5.375 0.220 1.00 94.38 95 THR A C 1
ATOM 767 O O . THR A 1 95 ? -6.682 -4.863 1.291 1.00 94.38 95 THR A O 1
ATOM 770 N N . VAL A 1 96 ? -6.326 -6.704 0.064 1.00 96.19 96 VAL A N 1
ATOM 771 C CA . VAL A 1 96 ? -6.765 -7.664 1.089 1.00 96.19 96 VAL A CA 1
ATOM 772 C C . VAL A 1 96 ? -6.026 -7.474 2.421 1.00 96.19 96 VAL A C 1
ATOM 774 O O . VAL A 1 96 ? -6.704 -7.209 3.417 1.00 96.19 96 VAL A O 1
ATOM 777 N N . PRO A 1 97 ? -4.679 -7.523 2.502 1.00 96.38 97 PRO A N 1
ATOM 778 C CA . PRO A 1 97 ? -3.979 -7.307 3.771 1.00 96.38 97 PRO A CA 1
ATOM 779 C C . PRO A 1 97 ? -4.258 -5.925 4.382 1.00 96.38 97 PRO A C 1
ATOM 781 O O . PRO A 1 97 ? -4.392 -5.811 5.602 1.00 96.38 97 PRO A O 1
ATOM 784 N N . ALA A 1 98 ? -4.426 -4.886 3.556 1.00 96.62 98 ALA A N 1
ATOM 785 C CA . ALA A 1 98 ? -4.787 -3.545 4.016 1.00 96.62 98 ALA A CA 1
ATOM 786 C C . ALA A 1 98 ? -6.199 -3.499 4.638 1.00 96.62 98 ALA A C 1
ATOM 788 O O . ALA A 1 98 ? -6.393 -2.939 5.723 1.00 96.62 98 ALA A O 1
ATOM 789 N N . ILE A 1 99 ? -7.184 -4.135 3.995 1.00 97.56 99 ILE A N 1
ATOM 790 C CA . ILE A 1 99 ? -8.553 -4.263 4.517 1.00 97.56 99 ILE A CA 1
ATOM 791 C C . ILE A 1 99 ? -8.550 -5.033 5.834 1.00 97.56 99 ILE A C 1
ATOM 793 O O . ILE A 1 99 ? -9.197 -4.588 6.782 1.00 97.56 99 ILE A O 1
ATOM 797 N N . ILE A 1 100 ? -7.821 -6.150 5.914 1.00 97.81 100 ILE A N 1
ATOM 798 C CA . ILE A 1 100 ? -7.733 -6.954 7.140 1.00 97.81 100 ILE A CA 1
ATOM 799 C C . ILE A 1 100 ? -7.151 -6.100 8.274 1.00 97.81 100 ILE A C 1
ATOM 801 O O . ILE A 1 100 ? -7.753 -6.036 9.346 1.00 97.81 100 ILE A O 1
ATOM 805 N N . GLY A 1 101 ? -6.056 -5.369 8.038 1.00 97.19 101 GLY A N 1
ATOM 806 C CA . GLY A 1 101 ? -5.472 -4.468 9.039 1.00 97.19 101 GLY A CA 1
ATOM 807 C C . GLY A 1 101 ? -6.469 -3.428 9.555 1.00 97.19 101 GLY A C 1
ATOM 808 O O . GLY A 1 101 ? -6.663 -3.271 10.765 1.00 97.19 101 GLY A O 1
ATOM 809 N N . ALA A 1 102 ? -7.188 -2.762 8.651 1.00 97.38 102 ALA A N 1
ATOM 810 C CA . ALA A 1 102 ? -8.221 -1.805 9.037 1.00 97.38 102 ALA A CA 1
ATOM 811 C C . ALA A 1 102 ? -9.405 -2.474 9.772 1.00 97.38 102 ALA A C 1
ATOM 813 O O . ALA A 1 102 ? -9.927 -1.927 10.747 1.00 97.38 102 ALA A O 1
ATOM 814 N N . ALA A 1 103 ? -9.835 -3.662 9.346 1.00 97.06 103 ALA A N 1
ATOM 815 C CA . ALA A 1 103 ? -10.932 -4.392 9.977 1.00 97.06 103 ALA A CA 1
ATOM 816 C C . ALA A 1 103 ? -10.584 -4.791 11.418 1.00 97.06 103 ALA A C 1
ATOM 818 O O . ALA A 1 103 ? -11.376 -4.535 12.329 1.00 97.06 103 ALA A O 1
ATOM 819 N N . VAL A 1 104 ? -9.380 -5.327 11.642 1.00 97.06 104 VAL A N 1
ATOM 820 C CA . VAL A 1 104 ? -8.876 -5.683 12.978 1.00 97.06 104 VAL A CA 1
ATOM 821 C C . VAL A 1 104 ? -8.857 -4.452 13.888 1.00 97.06 104 VAL A C 1
ATOM 823 O O . VAL A 1 104 ? -9.391 -4.495 14.996 1.00 97.06 104 VAL A O 1
ATOM 826 N N . SER A 1 105 ? -8.356 -3.316 13.396 1.00 95.94 105 SER A N 1
ATOM 827 C CA . SER A 1 105 ? -8.365 -2.035 14.121 1.00 95.94 105 SER A CA 1
ATOM 828 C C . SER A 1 105 ? -9.777 -1.584 14.517 1.00 95.94 105 SER A C 1
ATOM 830 O O . SER A 1 105 ? -10.033 -1.181 15.657 1.00 95.94 105 SER A O 1
ATOM 832 N N . GLN A 1 106 ? -10.740 -1.707 13.600 1.00 94.75 106 GLN A N 1
ATOM 833 C CA . GLN A 1 106 ? -12.135 -1.370 13.870 1.00 94.75 106 GLN A CA 1
ATOM 834 C C . GLN A 1 106 ? -12.766 -2.289 14.925 1.00 94.75 106 GLN A C 1
ATOM 836 O O . GLN A 1 106 ? -13.530 -1.815 15.769 1.00 94.75 106 GLN A O 1
ATOM 841 N N . VAL A 1 107 ? -12.457 -3.583 14.889 1.00 94.44 107 VAL A N 1
ATOM 842 C CA . VAL A 1 107 ? -12.925 -4.555 15.882 1.00 94.44 107 VAL A CA 1
ATOM 843 C C . VAL A 1 107 ? -12.316 -4.256 17.255 1.00 94.44 107 VAL A C 1
ATOM 845 O O . VAL A 1 107 ? -13.054 -4.163 18.236 1.00 94.44 107 VAL A O 1
ATOM 848 N N . MET A 1 108 ? -11.009 -3.994 17.330 1.00 92.94 108 MET A N 1
ATOM 849 C CA . MET A 1 108 ? -10.329 -3.637 18.581 1.00 92.94 108 MET A CA 1
ATOM 850 C C . MET A 1 108 ? -10.924 -2.386 19.231 1.00 92.94 108 MET A C 1
ATOM 852 O O . MET A 1 108 ? -11.230 -2.402 20.423 1.00 92.94 108 MET A O 1
ATOM 856 N N . LYS A 1 109 ? -11.188 -1.330 18.449 1.00 88.44 109 LYS A N 1
ATOM 857 C CA . LYS A 1 109 ? -11.866 -0.122 18.948 1.00 88.44 109 LYS A CA 1
ATOM 858 C C . LYS A 1 109 ? -13.210 -0.421 19.597 1.00 88.44 109 LYS A C 1
ATOM 860 O O . LYS A 1 109 ? -13.528 0.153 20.633 1.00 88.44 109 LYS A O 1
ATOM 865 N N . ARG A 1 110 ? -14.001 -1.318 19.001 1.00 86.38 110 ARG A N 1
ATOM 866 C CA . ARG A 1 110 ? -15.306 -1.701 19.558 1.00 86.38 110 ARG A CA 1
ATOM 867 C C . ARG A 1 110 ? -15.151 -2.373 20.915 1.00 86.38 110 ARG A C 1
ATOM 869 O O . ARG A 1 110 ? -15.924 -2.063 21.813 1.00 86.38 110 ARG A O 1
ATOM 876 N N . PHE A 1 111 ? -14.160 -3.245 21.082 1.00 85.50 111 PHE A N 1
ATOM 877 C CA . PHE A 1 111 ? -13.911 -3.897 22.367 1.00 85.50 111 PHE A CA 1
ATOM 878 C C . PHE A 1 111 ? -13.411 -2.922 23.437 1.00 85.50 111 PHE A C 1
ATOM 880 O O . PHE A 1 111 ? -13.896 -2.978 24.565 1.00 85.50 111 PHE A O 1
ATOM 887 N N . VAL A 1 112 ? -12.510 -1.998 23.091 1.00 80.75 112 VAL A N 1
ATOM 888 C CA . VAL A 1 112 ? -11.990 -0.994 24.037 1.00 80.75 112 VAL A CA 1
ATOM 889 C C . VAL A 1 112 ? -13.087 -0.015 24.471 1.00 80.75 112 VAL A C 1
ATOM 891 O O . VAL A 1 112 ? -13.324 0.136 25.666 1.00 80.75 112 VAL A O 1
ATOM 894 N N . ILE A 1 113 ? -13.836 0.564 23.526 1.00 68.19 113 ILE A N 1
ATOM 895 C CA . ILE A 1 113 ? -14.920 1.515 23.833 1.00 68.19 113 ILE A CA 1
ATOM 896 C C . ILE A 1 113 ? -16.043 0.832 24.628 1.00 68.19 113 ILE A C 1
ATOM 898 O O . ILE A 1 113 ? -16.549 1.385 25.602 1.00 68.19 113 ILE A O 1
ATOM 902 N N . LYS A 1 114 ? -16.421 -0.402 24.262 1.00 60.59 114 LYS A N 1
ATOM 903 C CA . LYS A 1 114 ? -17.456 -1.149 24.994 1.00 60.59 114 LYS A CA 1
ATOM 904 C C . LYS A 1 114 ? -17.012 -1.494 26.420 1.00 60.59 114 LYS A C 1
ATOM 906 O O . LYS A 1 114 ? -17.845 -1.520 27.324 1.00 60.59 114 LYS A O 1
ATOM 911 N N . LYS A 1 115 ? -15.711 -1.724 26.637 1.00 61.16 115 LYS A N 1
ATOM 912 C CA . LYS A 1 115 ? -15.142 -1.941 27.973 1.00 61.16 115 LYS A CA 1
ATOM 913 C C . LYS A 1 115 ? -15.238 -0.682 28.839 1.00 61.16 115 LYS A C 1
ATOM 915 O O . LYS A 1 115 ? -15.620 -0.799 30.001 1.00 61.16 115 LYS A O 1
ATOM 920 N N . GLU A 1 116 ? -14.959 0.502 28.294 1.00 60.53 116 GLU A N 1
ATOM 921 C CA . GLU A 1 116 ? -15.080 1.768 29.037 1.00 60.53 116 GLU A CA 1
ATOM 922 C C . GLU A 1 116 ? -16.528 2.065 29.448 1.00 60.53 116 GLU A C 1
ATOM 924 O O . GLU A 1 116 ? -16.781 2.345 30.620 1.00 60.53 116 GLU A O 1
ATOM 929 N N . VAL A 1 117 ? -17.491 1.903 28.533 1.00 60.62 117 VAL A N 1
ATOM 930 C CA . VAL A 1 117 ? -18.921 2.127 28.826 1.00 60.62 117 VAL A CA 1
ATOM 931 C C . VAL A 1 117 ? -19.428 1.184 29.924 1.00 60.62 117 VAL A C 1
ATOM 933 O O . VAL A 1 117 ? -20.061 1.633 30.878 1.00 60.62 117 VAL A O 1
ATOM 936 N N . ASN A 1 118 ? -19.102 -0.110 29.848 1.00 59.50 118 ASN A N 1
ATOM 937 C CA . ASN A 1 118 ? -19.521 -1.076 30.871 1.00 59.50 118 ASN A CA 1
ATOM 938 C C . ASN A 1 118 ? -18.841 -0.845 32.232 1.00 59.50 118 ASN A C 1
ATOM 940 O O . ASN A 1 118 ? -19.424 -1.145 33.271 1.00 59.50 118 ASN A O 1
ATOM 944 N N . THR A 1 119 ? -17.620 -0.302 32.250 1.00 60.25 119 THR A N 1
ATOM 945 C CA . THR A 1 119 ? -16.915 0.015 33.504 1.00 60.25 119 THR A CA 1
ATOM 946 C C . THR A 1 119 ? -17.483 1.273 34.170 1.00 60.25 119 THR A C 1
ATOM 948 O O . THR A 1 119 ? -17.498 1.353 35.395 1.00 60.25 119 THR A O 1
ATOM 951 N N . GLY A 1 120 ? -17.978 2.238 33.385 1.00 57.16 120 GLY A N 1
ATOM 952 C CA . GLY A 1 120 ? -18.647 3.438 33.899 1.00 57.16 120 GLY A CA 1
ATOM 953 C C . GLY A 1 120 ? -19.990 3.143 34.574 1.00 57.16 120 GLY A C 1
ATOM 954 O O . GLY A 1 120 ? -20.273 3.716 35.619 1.00 57.16 120 GLY A O 1
ATOM 955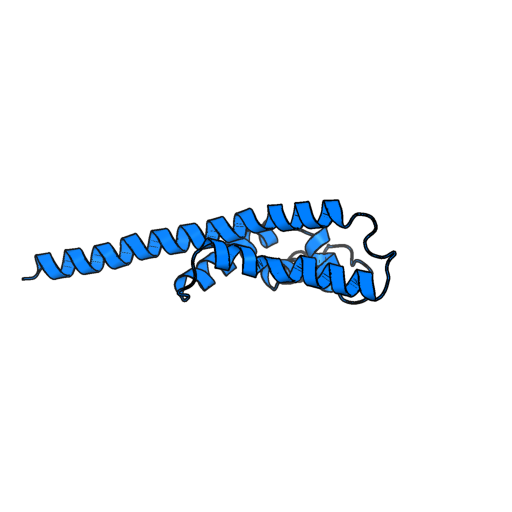 N N . TYR A 1 121 ? -20.772 2.202 34.033 1.00 55.12 121 TYR A N 1
ATOM 956 C CA . TYR A 1 121 ? -22.042 1.771 34.635 1.00 55.12 121 TYR A CA 1
ATOM 957 C C . TYR A 1 121 ? -21.868 0.994 35.945 1.00 55.12 121 TYR A C 1
ATOM 959 O O . TYR A 1 121 ? -22.642 1.193 36.867 1.00 55.12 121 TYR A O 1
ATOM 967 N N . ASN A 1 122 ? -20.840 0.149 36.063 1.00 53.66 122 ASN A N 1
ATOM 968 C CA . ASN A 1 122 ? -20.585 -0.623 37.291 1.00 53.66 122 ASN A CA 1
ATOM 969 C C . ASN A 1 122 ? -19.986 0.206 38.447 1.00 53.66 122 ASN A C 1
ATOM 971 O O . ASN A 1 122 ? -19.685 -0.351 39.501 1.00 53.66 122 ASN A O 1
ATOM 975 N N . LYS A 1 123 ? -19.752 1.509 38.246 1.00 52.75 123 LYS A N 1
ATOM 976 C CA . LYS A 1 123 ? -19.241 2.433 39.272 1.00 52.75 123 LYS A CA 1
ATOM 977 C C . LYS A 1 123 ? -20.296 3.416 39.805 1.00 52.75 123 LYS A C 1
ATOM 979 O O . LYS A 1 123 ? -19.941 4.220 40.665 1.00 52.75 123 LYS A O 1
ATOM 984 N N . MET A 1 124 ? -21.531 3.376 39.299 1.00 49.25 124 MET A N 1
ATOM 985 C CA . MET A 1 124 ? -22.687 4.111 39.837 1.00 49.25 124 MET A CA 1
ATOM 986 C C . MET A 1 124 ? -23.565 3.173 40.657 1.00 49.25 124 MET A C 1
ATOM 988 O O . MET A 1 124 ? -24.128 3.661 41.658 1.00 49.25 124 MET A O 1
#

Sequence (124 aa):
MLSIILPVFILGDLKPYESPLFPLIRTGIEGISLYSISFLFLSSFIVKLFSKPSFWKIGLMSVALFPLATFCEMIFDPTSHNLFPFEFIFYAILTVPAIIGAAVSQVMKRFVIKKEVNTGYNKM

Radius of gyration: 18.28 Å; chains: 1; bounding box: 42×20×64 Å

Secondary structure (DSSP, 8-state):
-HHHHHHHHHH--PPPPP-SS-HHHHHHHHT--HHHHHHHHHHHHHHHHH--S-HHHHHHHHHTHHHHHHHHHHHH-TTTTTTHHHHHHHHHHHHHHHHHHHHHHHHHHHHHHHHHHHHHHTT-

pLDDT: mean 88.22, std 10.75, range [49.25, 97.81]

Foldseek 3Di:
DCLQLVVCVVVVPQDQDDADPCRSNVSSLVPPDPSSLVSLLQVLLVCLLPDDDALLVSLCVSLVVPLVVVVVRCVVPVVRCPPSVVSVVVSVVSSVSSSNSNVVSVVVVVVVVVVVVVVVVVVD